Protein AF-A0A2N7B9K1-F1 (afdb_monomer_lite)

Structure (mmCIF, N/CA/C/O backbone):
data_AF-A0A2N7B9K1-F1
#
_entry.id   AF-A0A2N7B9K1-F1
#
loop_
_atom_site.group_PDB
_atom_site.id
_atom_site.type_symbol
_atom_site.label_atom_id
_atom_site.label_alt_id
_atom_site.label_comp_id
_atom_site.label_asym_id
_atom_site.label_entity_id
_atom_site.label_seq_id
_atom_site.pdbx_PDB_ins_code
_atom_site.Cartn_x
_atom_site.Cartn_y
_atom_site.Cartn_z
_atom_site.occupancy
_atom_site.B_iso_or_equiv
_atom_site.auth_seq_id
_atom_site.auth_comp_id
_atom_site.auth_asym_id
_atom_site.auth_atom_id
_atom_site.pdbx_PDB_model_num
ATOM 1 N N . MET A 1 1 ? -3.780 16.068 15.789 1.00 65.88 1 MET A N 1
ATOM 2 C CA . MET A 1 1 ? -2.631 15.357 15.196 1.00 65.88 1 MET A CA 1
ATOM 3 C C . MET A 1 1 ? -2.570 15.788 13.750 1.00 65.88 1 MET A C 1
ATOM 5 O O . MET A 1 1 ? -3.630 15.882 13.142 1.00 65.88 1 MET A O 1
ATOM 9 N N . ASN A 1 2 ? -1.388 16.154 13.270 1.00 81.75 2 ASN A N 1
ATOM 10 C CA . ASN A 1 2 ? -1.218 16.612 11.901 1.00 81.75 2 ASN A CA 1
ATOM 11 C C . ASN A 1 2 ? -0.947 15.409 10.999 1.00 81.75 2 ASN A C 1
ATOM 13 O O . ASN A 1 2 ? -0.397 14.395 11.441 1.00 81.75 2 ASN A O 1
ATOM 17 N N . HIS A 1 3 ? -1.382 15.541 9.755 1.00 84.81 3 HIS A N 1
ATOM 18 C CA . HIS A 1 3 ? -1.064 14.611 8.693 1.00 84.81 3 HIS A CA 1
ATOM 19 C C . HIS A 1 3 ? -0.319 15.367 7.616 1.00 84.81 3 HIS A C 1
ATOM 21 O O . HIS A 1 3 ? -0.758 16.441 7.194 1.00 84.81 3 HIS A O 1
ATOM 27 N N . THR A 1 4 ? 0.757 14.768 7.135 1.00 85.19 4 THR A N 1
ATOM 28 C CA . THR A 1 4 ? 1.459 15.228 5.951 1.00 85.19 4 THR A CA 1
ATOM 29 C C . THR A 1 4 ? 0.690 14.759 4.709 1.00 85.19 4 THR A C 1
ATOM 31 O O . THR A 1 4 ? 0.548 13.547 4.489 1.00 85.19 4 THR A O 1
ATOM 34 N N . PRO A 1 5 ? 0.155 15.681 3.880 1.00 85.31 5 PRO A N 1
ATOM 35 C CA . PRO A 1 5 ? -0.534 15.310 2.650 1.00 85.31 5 PRO A CA 1
ATOM 36 C C . PRO A 1 5 ? 0.418 14.592 1.693 1.00 85.31 5 PRO A C 1
ATOM 38 O O . PRO A 1 5 ? 1.519 15.070 1.426 1.00 85.31 5 PRO A O 1
ATOM 41 N N . VAL A 1 6 ? -0.024 13.470 1.126 1.00 84.62 6 VAL A N 1
ATOM 42 C CA . VAL A 1 6 ? 0.773 12.742 0.132 1.00 84.62 6 VAL A CA 1
ATOM 43 C C . VAL A 1 6 ? 0.473 13.277 -1.260 1.00 84.62 6 VAL A C 1
ATOM 45 O O . VAL A 1 6 ? -0.674 13.265 -1.714 1.00 84.62 6 VAL A O 1
ATOM 48 N N . THR A 1 7 ? 1.519 13.702 -1.963 1.00 86.56 7 THR A N 1
ATOM 49 C CA . THR A 1 7 ? 1.426 14.048 -3.382 1.00 86.56 7 THR A CA 1
ATOM 50 C C . THR A 1 7 ? 1.716 12.798 -4.207 1.00 86.56 7 THR A C 1
ATOM 52 O O . THR A 1 7 ? 2.810 12.255 -4.176 1.00 86.56 7 THR A O 1
ATOM 55 N N . LEU A 1 8 ? 0.721 12.308 -4.944 1.00 86.25 8 LEU A N 1
ATOM 56 C CA . LEU A 1 8 ? 0.869 11.168 -5.851 1.00 86.25 8 LEU A CA 1
ATOM 57 C C . LEU A 1 8 ? 0.454 11.591 -7.252 1.00 86.25 8 LEU A C 1
ATOM 59 O O . LEU A 1 8 ? -0.539 12.304 -7.411 1.00 86.25 8 LEU A O 1
ATOM 63 N N . ASN A 1 9 ? 1.158 11.093 -8.270 1.00 89.81 9 ASN A N 1
ATOM 64 C CA . ASN A 1 9 ? 0.614 11.139 -9.621 1.00 89.81 9 ASN A CA 1
ATOM 65 C C . ASN A 1 9 ? -0.634 10.237 -9.716 1.00 89.81 9 ASN A C 1
ATOM 67 O O . ASN A 1 9 ? -0.853 9.342 -8.890 1.00 89.81 9 ASN A O 1
ATOM 71 N N . GLU A 1 10 ? -1.443 10.465 -10.746 1.00 90.38 10 GLU A N 1
ATOM 72 C CA . GLU A 1 10 ? -2.694 9.734 -10.958 1.00 90.38 10 GLU A CA 1
ATOM 73 C C . GLU A 1 10 ? -2.482 8.215 -11.060 1.00 90.38 10 GLU A C 1
ATOM 75 O O . GLU A 1 10 ? -3.218 7.438 -10.456 1.00 90.38 10 GLU A O 1
ATOM 80 N N . LYS A 1 11 ? -1.419 7.780 -11.745 1.00 93.00 11 LYS A N 1
ATOM 81 C CA . LYS A 1 11 ? -1.087 6.360 -11.910 1.00 93.00 11 LYS A CA 1
ATOM 82 C C . LYS A 1 11 ? -0.816 5.670 -10.569 1.00 93.00 11 LYS A C 1
ATOM 84 O O . LYS A 1 11 ? -1.367 4.604 -10.321 1.00 93.00 11 LYS A O 1
ATOM 89 N N . CYS A 1 12 ? 0.006 6.262 -9.705 1.00 92.88 12 CYS A N 1
ATOM 90 C CA . CYS A 1 12 ? 0.328 5.706 -8.392 1.00 92.88 12 CYS A CA 1
ATOM 91 C C . CYS A 1 12 ? -0.908 5.658 -7.493 1.00 92.88 12 CYS A C 1
ATOM 93 O O . CYS A 1 12 ? -1.147 4.649 -6.832 1.00 92.88 12 CYS A O 1
ATOM 95 N N . ARG A 1 13 ? -1.733 6.713 -7.518 1.00 93.12 13 ARG A N 1
ATOM 96 C CA . ARG A 1 13 ? -3.008 6.745 -6.790 1.00 93.12 13 ARG A CA 1
ATOM 97 C C . ARG A 1 13 ? -3.945 5.619 -7.240 1.00 93.12 13 ARG A C 1
ATOM 99 O O . ARG A 1 13 ? -4.457 4.894 -6.392 1.00 93.12 13 ARG A O 1
ATOM 106 N N . ASN A 1 14 ? -4.132 5.441 -8.547 1.00 94.12 14 ASN A N 1
ATOM 107 C CA . ASN A 1 14 ? -5.012 4.404 -9.092 1.00 94.12 14 ASN A CA 1
ATOM 108 C C . ASN A 1 14 ? -4.490 2.994 -8.787 1.00 94.12 14 ASN A C 1
ATOM 110 O O . ASN A 1 14 ? -5.255 2.132 -8.367 1.00 94.12 14 ASN A O 1
ATOM 114 N N . 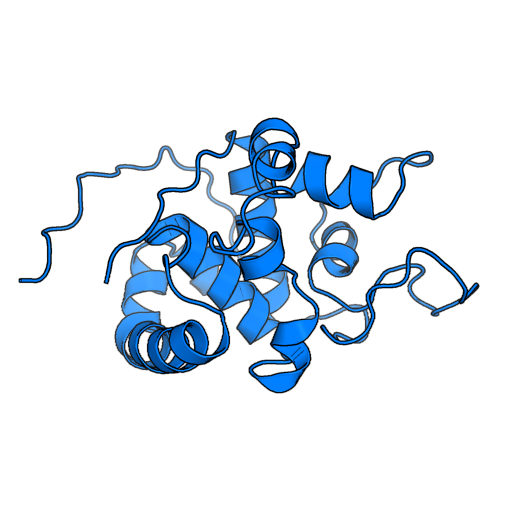ASN A 1 15 ? -3.179 2.777 -8.908 1.00 95.88 15 ASN A N 1
ATOM 115 C CA . ASN A 1 15 ? -2.545 1.512 -8.540 1.00 95.88 15 ASN A CA 1
ATOM 116 C C . ASN A 1 15 ? -2.728 1.180 -7.052 1.00 95.88 15 ASN A C 1
ATOM 118 O O . ASN A 1 15 ? -2.974 0.030 -6.700 1.00 95.88 15 ASN A O 1
ATOM 122 N N . LEU A 1 16 ? -2.615 2.171 -6.166 1.00 94.56 16 LEU A N 1
ATOM 123 C CA . LEU A 1 16 ? -2.856 1.984 -4.736 1.00 94.56 16 LEU A CA 1
ATOM 124 C C . LEU A 1 16 ? -4.312 1.602 -4.446 1.00 94.56 16 LEU A C 1
ATOM 126 O O . LEU A 1 16 ? -4.542 0.676 -3.673 1.00 94.56 16 LEU A O 1
ATOM 130 N N . LEU A 1 17 ? -5.283 2.260 -5.086 1.00 94.25 17 LEU A N 1
ATOM 131 C CA . LEU A 1 17 ? -6.700 1.901 -4.958 1.00 94.25 17 LEU A CA 1
ATOM 132 C C . LEU A 1 17 ? -6.966 0.477 -5.457 1.00 94.25 17 LEU A C 1
ATOM 134 O O . LEU A 1 17 ? -7.554 -0.319 -4.730 1.00 94.25 17 LEU A O 1
ATOM 138 N N . GLN A 1 18 ? -6.453 0.129 -6.639 1.00 95.06 18 GLN A N 1
ATOM 139 C CA . GLN A 1 18 ? -6.573 -1.211 -7.217 1.00 95.06 18 GLN A CA 1
ATOM 140 C C . GLN A 1 18 ? -5.942 -2.285 -6.317 1.00 95.06 18 GLN A C 1
ATOM 142 O O . GLN A 1 18 ? -6.504 -3.365 -6.129 1.00 95.06 18 GLN A O 1
ATOM 147 N N . LEU A 1 19 ? -4.788 -1.989 -5.711 1.00 95.06 19 LEU A N 1
ATOM 148 C CA . LEU A 1 19 ? -4.153 -2.883 -4.747 1.00 95.06 19 LEU A CA 1
ATOM 149 C C . LEU A 1 19 ? -4.993 -3.028 -3.471 1.00 95.06 19 LEU A C 1
ATOM 151 O O . LEU A 1 19 ? -5.200 -4.147 -3.007 1.00 95.06 19 LEU A O 1
ATOM 155 N N . ALA A 1 20 ? -5.482 -1.924 -2.904 1.00 94.00 20 ALA A N 1
ATOM 156 C CA . ALA A 1 20 ? -6.310 -1.949 -1.702 1.00 94.00 20 ALA A CA 1
ATOM 157 C C . ALA A 1 20 ? -7.602 -2.749 -1.921 1.00 94.00 20 ALA A C 1
ATOM 159 O O . ALA A 1 20 ? -7.979 -3.559 -1.076 1.00 94.00 20 ALA A O 1
ATOM 160 N N . GLU A 1 21 ? -8.236 -2.581 -3.079 1.00 92.56 21 GLU A N 1
ATOM 161 C CA . GLU A 1 21 ? -9.419 -3.331 -3.488 1.00 92.56 21 GLU A CA 1
ATOM 162 C C . GLU A 1 21 ? -9.141 -4.840 -3.593 1.00 92.56 21 GLU A C 1
ATOM 164 O O . GLU A 1 21 ? -9.886 -5.658 -3.057 1.00 92.56 21 GLU A O 1
ATOM 169 N N . TYR A 1 22 ? -8.036 -5.237 -4.228 1.00 93.62 22 TYR A N 1
ATOM 170 C CA . TYR A 1 22 ? -7.642 -6.646 -4.285 1.00 93.62 22 TYR A CA 1
ATOM 171 C C . TYR A 1 22 ? -7.387 -7.232 -2.887 1.00 93.62 22 TYR A C 1
ATOM 173 O O . TYR A 1 22 ? -7.869 -8.319 -2.560 1.00 93.62 22 TYR A O 1
ATOM 181 N N . LEU A 1 23 ? -6.655 -6.502 -2.044 1.00 92.69 23 LEU A N 1
ATOM 182 C CA . LEU A 1 23 ? -6.296 -6.946 -0.700 1.00 92.69 23 LEU A CA 1
ATOM 183 C C . LEU A 1 23 ? -7.514 -7.075 0.224 1.00 92.69 23 LEU A C 1
ATOM 185 O O . LEU A 1 23 ? -7.541 -7.981 1.058 1.00 92.69 23 LEU A O 1
ATOM 189 N N . ILE A 1 24 ? -8.521 -6.206 0.078 1.00 91.94 24 ILE A N 1
ATOM 190 C CA . ILE A 1 24 ? -9.717 -6.254 0.922 1.00 91.94 24 ILE A CA 1
ATOM 191 C C . ILE A 1 24 ? -10.701 -7.355 0.527 1.00 91.94 24 ILE A C 1
ATOM 193 O O . ILE A 1 24 ? -11.356 -7.912 1.407 1.00 91.94 24 ILE A O 1
ATOM 197 N N . ARG A 1 25 ? -10.774 -7.721 -0.761 1.00 89.94 25 ARG A N 1
ATOM 198 C CA . ARG A 1 25 ? -11.598 -8.855 -1.219 1.00 89.94 25 ARG A CA 1
ATOM 199 C C . ARG A 1 25 ? -11.179 -10.175 -0.572 1.00 89.94 25 ARG A C 1
ATOM 201 O O . ARG A 1 25 ? -12.000 -11.072 -0.428 1.00 89.94 25 ARG A O 1
ATOM 208 N N . GLY A 1 26 ? -9.906 -10.307 -0.195 1.00 88.00 26 GLY A N 1
ATOM 209 C CA . GLY A 1 26 ? -9.385 -11.495 0.484 1.00 88.00 26 GLY A CA 1
ATOM 210 C C . GLY A 1 26 ? -9.174 -12.713 -0.424 1.00 88.00 26 GLY A C 1
ATOM 211 O O . GLY A 1 26 ? -8.719 -13.748 0.056 1.00 88.00 26 GLY A O 1
ATOM 212 N N . GLU A 1 27 ? -9.423 -12.596 -1.731 1.00 90.00 27 GLU A N 1
ATOM 213 C CA . GLU A 1 27 ? -9.169 -13.630 -2.750 1.00 90.00 27 GLU A CA 1
ATOM 214 C C . GLU A 1 27 ? -7.675 -13.701 -3.122 1.00 90.00 27 GLU A C 1
ATOM 216 O O . GLU A 1 27 ? -7.265 -13.580 -4.280 1.00 90.00 27 GLU A O 1
ATOM 221 N N . LEU A 1 28 ? -6.829 -13.837 -2.101 1.00 89.25 28 LEU A N 1
ATOM 222 C CA . LEU A 1 28 ? -5.385 -13.757 -2.239 1.00 89.25 28 LEU A CA 1
ATOM 223 C C . LEU A 1 28 ? -4.833 -14.994 -2.951 1.00 89.25 28 LEU A C 1
ATOM 225 O O . LEU A 1 28 ? -5.029 -16.126 -2.518 1.00 89.25 28 LEU A O 1
ATOM 229 N N . LYS A 1 29 ? -4.069 -14.765 -4.020 1.00 87.19 29 LYS A N 1
ATOM 230 C CA . LYS A 1 29 ? -3.401 -15.822 -4.799 1.00 87.19 29 LYS A CA 1
ATOM 231 C C . LYS A 1 29 ? -2.058 -16.278 -4.215 1.00 87.19 29 LYS A C 1
ATOM 233 O O . LYS A 1 29 ? -1.437 -17.186 -4.756 1.00 87.19 29 LYS A O 1
ATOM 238 N N . ALA A 1 30 ? -1.609 -15.640 -3.138 1.00 85.00 30 ALA A N 1
ATOM 239 C CA . ALA A 1 30 ? -0.361 -15.927 -2.440 1.00 85.00 30 ALA A CA 1
ATOM 240 C C . ALA A 1 30 ? -0.528 -15.670 -0.934 1.00 85.00 30 ALA A C 1
ATOM 242 O O . ALA A 1 30 ? -1.451 -14.965 -0.514 1.00 85.00 30 ALA A O 1
ATOM 243 N N . ARG A 1 31 ? 0.367 -16.237 -0.117 1.00 85.44 31 ARG A N 1
ATOM 244 C CA . ARG A 1 31 ? 0.399 -15.974 1.327 1.00 85.44 31 ARG A CA 1
ATOM 245 C C . ARG A 1 31 ? 0.802 -14.521 1.582 1.00 85.44 31 ARG A C 1
ATOM 247 O O . ARG A 1 31 ? 1.839 -14.079 1.101 1.00 85.44 31 ARG A O 1
ATOM 254 N N . PHE A 1 32 ? 0.024 -13.840 2.416 1.00 87.75 32 PHE A N 1
ATOM 255 C CA . PHE A 1 32 ? 0.312 -12.482 2.865 1.00 87.75 32 PHE A CA 1
ATOM 256 C C . PHE A 1 32 ? 1.109 -12.480 4.179 1.00 87.75 32 PHE A C 1
ATOM 258 O O . PHE A 1 32 ? 0.770 -13.214 5.110 1.00 87.75 32 PHE A O 1
ATOM 265 N N . SER A 1 33 ? 2.149 -11.650 4.258 1.00 87.31 33 SER A N 1
ATOM 266 C CA . SER A 1 33 ? 2.873 -11.283 5.478 1.00 87.31 33 SER A CA 1
ATOM 267 C C . SER A 1 33 ? 3.688 -9.999 5.271 1.00 87.31 33 SER A C 1
ATOM 269 O O . SER A 1 33 ? 4.510 -9.917 4.362 1.00 87.31 33 SER A O 1
ATOM 271 N N . MET A 1 34 ? 3.533 -9.020 6.158 1.00 84.44 34 MET A N 1
ATOM 272 C CA . MET A 1 34 ? 4.351 -7.802 6.207 1.00 84.44 34 MET A CA 1
ATOM 273 C C . MET A 1 34 ? 5.785 -8.064 6.698 1.00 84.44 34 MET A C 1
ATOM 275 O O . MET A 1 34 ? 6.652 -7.231 6.487 1.00 84.44 34 MET A O 1
ATOM 279 N N . ASP A 1 35 ? 6.048 -9.222 7.309 1.00 77.38 35 ASP A N 1
ATOM 280 C CA . ASP A 1 35 ? 7.315 -9.553 7.987 1.00 77.38 35 ASP A CA 1
ATOM 281 C C . ASP A 1 35 ? 8.492 -9.813 7.019 1.00 77.38 35 ASP A C 1
ATOM 283 O O . ASP A 1 35 ? 9.662 -9.747 7.379 1.00 77.38 35 ASP A O 1
ATOM 287 N N . GLN A 1 36 ? 8.204 -10.121 5.752 1.00 61.97 36 GLN A N 1
ATOM 288 C CA . GLN A 1 36 ? 9.227 -10.531 4.789 1.00 61.97 36 GLN A CA 1
ATOM 289 C C . GLN A 1 36 ? 9.461 -9.452 3.736 1.00 61.97 36 GLN A C 1
ATOM 291 O O . GLN A 1 36 ? 8.807 -9.462 2.694 1.00 61.97 36 GLN A O 1
ATOM 296 N N . PHE A 1 37 ? 10.429 -8.564 3.981 1.00 55.16 37 PHE A N 1
ATOM 297 C CA . PHE A 1 37 ? 11.041 -7.723 2.951 1.00 55.16 37 PHE A CA 1
ATOM 298 C C . PHE A 1 37 ? 12.353 -8.367 2.494 1.00 55.16 37 PHE A C 1
ATOM 300 O O . PHE A 1 37 ? 13.354 -8.294 3.199 1.00 55.16 37 PHE A O 1
ATOM 307 N N . ALA A 1 38 ? 12.363 -9.052 1.349 1.00 48.09 38 ALA A N 1
ATOM 308 C CA . ALA A 1 38 ? 13.572 -9.726 0.877 1.00 48.09 38 ALA A CA 1
ATOM 309 C C . ALA A 1 38 ? 13.851 -9.407 -0.592 1.00 48.09 38 ALA A C 1
ATOM 311 O O . ALA A 1 38 ? 13.327 -10.046 -1.501 1.00 48.09 38 ALA A O 1
ATOM 312 N N . GLU A 1 39 ? 14.724 -8.427 -0.815 1.00 51.03 39 GLU A N 1
ATOM 313 C CA . GLU A 1 39 ? 15.460 -8.287 -2.076 1.00 51.03 39 GLU A CA 1
ATOM 314 C C . GLU A 1 39 ? 16.720 -9.179 -2.089 1.00 51.03 39 GLU A C 1
ATOM 316 O O . GLU A 1 39 ? 17.297 -9.430 -3.142 1.00 51.03 39 GLU A O 1
ATOM 321 N N . GLN A 1 40 ? 17.137 -9.729 -0.941 1.00 42.81 40 GLN A N 1
ATOM 322 C CA . GLN A 1 40 ? 18.352 -10.534 -0.833 1.00 42.81 40 GLN A CA 1
ATOM 323 C C . GLN A 1 40 ? 18.102 -11.803 -0.001 1.00 42.81 40 GLN A C 1
ATOM 325 O O . GLN A 1 40 ? 17.647 -11.724 1.132 1.00 42.81 40 GLN A O 1
ATOM 330 N N . GLN A 1 41 ? 18.458 -12.960 -0.573 1.00 42.41 41 GLN A N 1
ATOM 331 C CA . GLN A 1 41 ? 18.716 -14.267 0.072 1.00 42.41 41 GLN A CA 1
ATOM 332 C C . GLN A 1 41 ? 17.692 -15.410 0.045 1.00 42.41 41 GLN A C 1
ATOM 334 O O . GLN A 1 41 ? 18.065 -16.495 0.481 1.00 42.41 41 GLN A O 1
ATOM 339 N N . TYR A 1 42 ? 16.511 -15.304 -0.565 1.00 42.91 42 TYR A N 1
ATOM 340 C CA . TYR A 1 42 ? 15.696 -16.513 -0.778 1.00 42.91 42 TYR A CA 1
ATOM 341 C C . TYR A 1 42 ? 15.208 -16.619 -2.216 1.00 42.91 42 TYR A C 1
ATOM 343 O O . TYR A 1 42 ? 14.140 -16.140 -2.588 1.00 42.91 42 TYR A O 1
ATOM 351 N N . GLY A 1 43 ? 16.028 -17.280 -3.039 1.00 43.44 43 GLY A N 1
ATOM 352 C CA . GLY A 1 43 ? 15.534 -17.899 -4.259 1.00 43.44 43 GLY A CA 1
ATOM 353 C C . GLY A 1 43 ? 14.399 -18.853 -3.891 1.00 43.44 43 GLY A C 1
ATOM 354 O O . GLY A 1 43 ? 14.580 -19.722 -3.044 1.00 43.44 43 GLY A O 1
ATOM 355 N N . HIS A 1 44 ? 13.248 -18.676 -4.536 1.00 44.28 44 HIS A N 1
ATOM 356 C CA . HIS A 1 44 ? 12.075 -19.549 -4.444 1.00 44.28 44 HIS A CA 1
ATOM 357 C C . HIS A 1 44 ? 11.254 -19.442 -3.145 1.00 44.28 44 HIS A C 1
ATOM 359 O O . HIS A 1 44 ? 11.100 -20.412 -2.408 1.00 44.28 44 HIS A O 1
ATOM 365 N N . THR A 1 45 ? 10.583 -18.309 -2.925 1.00 42.53 45 THR A N 1
ATOM 366 C CA . THR A 1 45 ? 9.179 -18.430 -2.496 1.00 42.53 45 THR A CA 1
ATOM 367 C C . THR A 1 45 ? 8.366 -18.831 -3.731 1.00 42.53 45 THR A C 1
ATOM 369 O O . THR A 1 45 ? 8.623 -18.327 -4.825 1.00 42.53 45 THR A O 1
ATOM 372 N N . GLU A 1 46 ? 7.407 -19.752 -3.606 1.00 38.91 46 GLU A N 1
ATOM 373 C CA . GLU A 1 46 ? 6.574 -20.236 -4.729 1.00 38.91 46 GLU A CA 1
ATOM 374 C C . GLU A 1 46 ? 5.808 -19.109 -5.464 1.00 38.91 46 GLU A C 1
ATOM 376 O O . GLU A 1 46 ? 5.314 -19.319 -6.569 1.00 38.91 46 GLU A O 1
ATOM 381 N N . CYS A 1 47 ? 5.753 -17.895 -4.898 1.00 43.56 47 CYS A N 1
ATOM 382 C CA . CYS A 1 47 ? 5.179 -16.698 -5.517 1.00 43.56 47 CYS A CA 1
ATOM 383 C C . CYS A 1 47 ? 6.198 -15.753 -6.189 1.00 43.56 47 CYS A C 1
ATOM 385 O O . CYS A 1 47 ? 5.780 -14.847 -6.904 1.00 43.56 47 CYS A O 1
ATOM 387 N N . GLY A 1 48 ? 7.513 -15.911 -5.984 1.00 43.38 48 GLY A N 1
ATOM 388 C CA . GLY A 1 48 ? 8.534 -15.015 -6.555 1.00 43.38 48 GLY A CA 1
ATOM 389 C C . GLY A 1 48 ? 8.455 -13.560 -6.068 1.00 43.38 48 GLY A C 1
ATOM 390 O O . GLY A 1 48 ? 9.127 -12.689 -6.626 1.00 43.38 48 GLY A O 1
ATOM 391 N N . THR A 1 49 ? 7.647 -13.290 -5.038 1.00 44.09 49 THR A N 1
ATOM 392 C CA . THR A 1 49 ? 7.417 -11.962 -4.474 1.00 44.09 49 THR A CA 1
ATOM 393 C C . THR A 1 49 ? 7.664 -11.944 -2.968 1.00 44.09 49 THR A C 1
ATOM 395 O O . THR A 1 49 ? 7.410 -12.910 -2.249 1.00 44.09 49 THR A O 1
ATOM 398 N N . VAL A 1 50 ? 8.106 -10.777 -2.508 1.00 53.94 50 VAL A N 1
ATOM 399 C CA . VAL A 1 50 ? 7.952 -10.242 -1.151 1.00 53.94 50 VAL A CA 1
ATOM 400 C C . VAL A 1 50 ? 6.533 -10.554 -0.639 1.00 53.94 50 VAL A C 1
ATOM 402 O O . VAL A 1 50 ? 5.567 -10.311 -1.361 1.00 53.94 50 VAL A O 1
ATOM 405 N N . GLY A 1 51 ? 6.379 -11.100 0.570 1.00 51.84 51 GLY A N 1
ATOM 406 C CA . GLY A 1 51 ? 5.067 -11.481 1.125 1.00 51.84 51 GLY A CA 1
ATOM 407 C C . GLY A 1 51 ? 4.155 -10.298 1.482 1.00 51.84 51 GLY A C 1
ATOM 408 O O . GLY A 1 51 ? 3.015 -10.505 1.892 1.00 51.84 51 GLY A O 1
ATOM 409 N N . CYS A 1 52 ? 4.631 -9.058 1.353 1.00 76.25 52 CYS A N 1
ATOM 410 C CA . CYS A 1 52 ? 3.878 -7.866 1.725 1.00 76.25 52 CYS A CA 1
ATOM 411 C C . CYS A 1 52 ? 2.900 -7.421 0.621 1.00 76.25 52 CYS A C 1
ATOM 413 O O . CYS A 1 52 ? 2.872 -7.955 -0.490 1.00 76.25 52 CYS A O 1
ATOM 415 N N . ALA A 1 53 ? 2.114 -6.379 0.900 1.00 87.75 53 ALA A N 1
ATOM 416 C CA . ALA A 1 53 ? 1.162 -5.795 -0.048 1.00 87.75 53 ALA A CA 1
ATOM 417 C C . ALA A 1 53 ? 1.766 -5.439 -1.426 1.00 87.75 53 ALA A C 1
ATOM 419 O O . ALA A 1 53 ? 1.083 -5.581 -2.436 1.00 87.75 53 ALA A O 1
ATOM 420 N N . VAL A 1 54 ? 3.048 -5.062 -1.510 1.00 90.69 54 VAL A N 1
ATOM 421 C CA . VAL A 1 54 ? 3.724 -4.784 -2.795 1.00 90.69 54 VAL A CA 1
ATOM 422 C C . VAL A 1 54 ? 3.752 -6.023 -3.696 1.00 90.69 54 VAL A C 1
ATOM 424 O O . VAL A 1 54 ? 3.418 -5.929 -4.879 1.00 90.69 54 VAL A O 1
ATOM 427 N N . GLY A 1 55 ? 4.095 -7.193 -3.147 1.00 89.25 55 GLY A N 1
ATOM 428 C CA . GLY A 1 55 ? 4.161 -8.449 -3.903 1.00 89.25 55 GLY A CA 1
ATOM 429 C C . GLY A 1 55 ? 2.800 -8.925 -4.412 1.00 89.25 55 GLY A C 1
ATOM 430 O O . GLY A 1 55 ? 2.713 -9.654 -5.394 1.00 89.25 55 GLY A O 1
ATOM 431 N N . HIS A 1 56 ? 1.723 -8.432 -3.807 1.00 92.19 56 HIS A N 1
ATOM 432 C CA . HIS A 1 56 ? 0.354 -8.669 -4.246 1.00 92.19 56 HIS A CA 1
ATOM 433 C C . HIS A 1 56 ? -0.070 -7.795 -5.441 1.00 92.19 56 HIS A C 1
ATOM 435 O O . HIS A 1 56 ? -1.068 -8.104 -6.092 1.00 92.19 56 HIS A O 1
ATOM 441 N N . GLY A 1 57 ? 0.699 -6.759 -5.793 1.00 93.69 57 GLY A N 1
ATOM 442 C CA . GLY A 1 57 ? 0.387 -5.859 -6.907 1.00 93.69 57 GLY A CA 1
ATOM 443 C C . GLY A 1 57 ? 0.214 -6.545 -8.273 1.00 93.69 57 GLY A C 1
ATOM 444 O O . GLY A 1 57 ? -0.809 -6.306 -8.915 1.00 93.69 57 GLY A O 1
ATOM 445 N N . PRO A 1 58 ? 1.101 -7.462 -8.712 1.00 93.69 58 PRO A N 1
ATOM 446 C CA . PRO A 1 58 ? 0.901 -8.193 -9.965 1.00 93.69 58 PRO A CA 1
ATOM 447 C C . PRO A 1 58 ? -0.389 -9.017 -9.996 1.00 93.69 58 PRO A C 1
ATOM 449 O O . PRO A 1 58 ? -1.046 -9.089 -11.033 1.00 93.69 58 PRO A O 1
ATOM 452 N N . HIS A 1 59 ? -0.802 -9.592 -8.864 1.00 92.19 59 HIS A N 1
ATOM 453 C CA . HIS A 1 59 ? -2.073 -10.315 -8.766 1.00 92.19 59 HIS A CA 1
ATOM 454 C C . HIS A 1 59 ? -3.294 -9.391 -8.828 1.00 92.19 59 HIS A C 1
ATOM 456 O O . HIS A 1 59 ? -4.344 -9.826 -9.298 1.00 92.19 59 HIS A O 1
ATOM 462 N N . ALA A 1 60 ? -3.133 -8.128 -8.422 1.00 93.69 60 ALA A N 1
ATOM 463 C CA . ALA A 1 60 ? -4.119 -7.069 -8.608 1.00 93.69 60 ALA A CA 1
ATOM 464 C C . ALA A 1 60 ? -4.156 -6.523 -10.051 1.00 93.69 60 ALA A C 1
ATOM 466 O O . ALA A 1 60 ? -4.996 -5.682 -10.346 1.00 93.69 60 ALA A O 1
ATOM 467 N N . GLY A 1 61 ? -3.278 -6.983 -10.956 1.00 95.25 61 GLY A N 1
ATOM 468 C CA . GLY A 1 61 ? -3.176 -6.503 -12.344 1.00 95.25 61 GLY A CA 1
ATOM 469 C C . GLY A 1 61 ? -2.138 -5.395 -12.562 1.00 95.25 61 GLY A C 1
ATOM 470 O O . GLY A 1 61 ? -2.069 -4.814 -13.643 1.00 95.25 61 GLY A O 1
ATOM 471 N N . ILE A 1 62 ? -1.312 -5.098 -11.557 1.00 95.75 62 ILE A N 1
ATOM 472 C CA . ILE A 1 62 ? -0.296 -4.042 -11.609 1.00 95.75 62 ILE A CA 1
ATOM 473 C C . ILE A 1 62 ? 1.037 -4.687 -11.974 1.00 95.75 62 ILE A C 1
ATOM 475 O O . ILE A 1 62 ? 1.744 -5.247 -11.141 1.00 95.75 62 ILE A O 1
ATOM 479 N N . HIS A 1 63 ? 1.360 -4.680 -13.263 1.00 94.00 63 HIS A N 1
ATOM 480 C CA . HIS A 1 63 ? 2.480 -5.470 -13.758 1.00 94.00 63 HIS A CA 1
ATOM 481 C C . HIS A 1 63 ? 3.850 -4.889 -13.381 1.00 94.00 63 HIS A C 1
ATOM 483 O O . HIS A 1 63 ? 4.156 -3.705 -13.584 1.00 94.00 63 HIS A O 1
ATOM 489 N N . LYS A 1 64 ? 4.702 -5.790 -12.889 1.00 91.44 64 LYS A N 1
ATOM 490 C CA . LYS A 1 64 ? 6.138 -5.589 -12.738 1.00 91.44 64 LYS A CA 1
ATOM 491 C C . LYS A 1 64 ? 6.838 -5.743 -14.098 1.00 91.44 64 LYS A C 1
ATOM 493 O O . LYS A 1 64 ? 6.486 -6.624 -14.881 1.00 91.44 64 LYS A O 1
ATOM 498 N N . LEU A 1 65 ? 7.829 -4.904 -14.385 1.00 92.00 65 LEU A N 1
ATOM 499 C CA . LEU A 1 65 ? 8.712 -5.025 -15.544 1.00 92.00 65 LEU A CA 1
ATOM 500 C C . LEU A 1 65 ? 9.674 -6.209 -15.364 1.00 92.00 65 LEU A C 1
ATOM 502 O O . LEU A 1 65 ? 10.070 -6.560 -14.248 1.00 92.00 65 LEU A O 1
ATOM 506 N N . ALA A 1 66 ? 10.086 -6.807 -16.482 1.00 89.06 66 ALA A N 1
ATOM 507 C CA . ALA A 1 66 ? 10.953 -7.985 -16.473 1.00 89.06 66 ALA A CA 1
ATOM 508 C C . ALA A 1 66 ? 12.297 -7.734 -15.762 1.00 89.06 66 ALA A C 1
ATOM 510 O O . ALA A 1 66 ? 12.743 -8.579 -14.994 1.00 89.06 66 ALA A O 1
ATOM 511 N N . ASN A 1 67 ? 12.891 -6.553 -15.966 1.00 89.38 67 ASN A N 1
ATOM 512 C CA . ASN A 1 67 ? 14.254 -6.236 -15.522 1.00 89.38 67 ASN A CA 1
ATOM 513 C C . ASN A 1 67 ? 14.322 -5.258 -14.340 1.00 89.38 67 ASN A C 1
ATOM 515 O O . ASN A 1 67 ? 15.403 -4.761 -14.051 1.00 89.38 67 ASN A O 1
ATOM 519 N N . GLU A 1 68 ? 13.198 -4.941 -13.693 1.00 88.81 68 GLU A N 1
ATOM 520 C CA . GLU A 1 68 ? 13.221 -4.058 -12.517 1.00 88.81 68 GLU A CA 1
ATOM 521 C C . GLU A 1 68 ? 13.351 -4.854 -11.215 1.00 88.81 68 GLU A C 1
ATOM 523 O O . GLU A 1 68 ? 12.972 -6.025 -11.151 1.00 88.81 68 GLU A O 1
ATOM 528 N N . SER A 1 69 ? 13.849 -4.232 -10.158 1.00 85.56 69 SER A N 1
ATOM 529 C CA . SER A 1 69 ? 13.843 -4.793 -8.809 1.00 85.56 69 SER A CA 1
ATOM 530 C C . SER A 1 69 ? 12.466 -4.641 -8.137 1.00 85.56 69 SER A C 1
ATOM 532 O O . SER A 1 69 ? 11.570 -3.967 -8.652 1.00 85.56 69 SER A O 1
ATOM 534 N N . TRP A 1 70 ? 12.241 -5.289 -6.988 1.00 84.69 70 TRP A N 1
ATOM 535 C CA . TRP A 1 70 ? 10.997 -5.094 -6.221 1.00 84.69 70 TRP A CA 1
ATOM 536 C C . TRP A 1 70 ? 10.893 -3.685 -5.635 1.00 84.69 70 TRP A C 1
ATOM 538 O O . TRP A 1 70 ? 9.798 -3.123 -5.581 1.00 84.69 70 TRP A O 1
ATOM 548 N N . VAL A 1 71 ? 12.029 -3.106 -5.246 1.00 83.12 71 VAL A N 1
ATOM 549 C CA . VAL A 1 71 ? 12.123 -1.725 -4.772 1.00 83.12 71 VAL A CA 1
ATOM 550 C C . VAL A 1 71 ? 11.737 -0.771 -5.900 1.00 83.12 71 VAL A C 1
ATOM 552 O O . VAL A 1 71 ? 10.805 0.019 -5.737 1.00 83.12 71 VAL A O 1
ATOM 555 N N . GLU A 1 72 ? 12.361 -0.916 -7.073 1.00 86.31 72 GLU A N 1
ATOM 556 C CA . GLU A 1 72 ? 12.061 -0.108 -8.263 1.00 86.31 72 GLU A CA 1
ATOM 557 C C . GLU A 1 72 ? 10.591 -0.229 -8.681 1.00 86.31 72 GLU A C 1
ATOM 559 O O . GLU A 1 72 ? 9.919 0.780 -8.905 1.00 86.31 72 GLU A O 1
ATOM 564 N N . TYR A 1 73 ? 10.061 -1.456 -8.708 1.00 89.81 73 TYR A N 1
ATOM 565 C CA . TYR A 1 73 ? 8.647 -1.719 -8.957 1.00 89.81 73 TYR A CA 1
ATOM 566 C C . TYR A 1 73 ? 7.742 -0.972 -7.977 1.00 89.81 73 TYR A C 1
ATOM 568 O O . TYR A 1 73 ? 6.777 -0.326 -8.397 1.00 89.81 73 TYR A O 1
ATOM 576 N N . SER A 1 74 ? 8.051 -1.045 -6.679 1.00 88.94 74 SER A N 1
ATOM 577 C CA . SER A 1 74 ? 7.223 -0.450 -5.636 1.00 88.94 74 SER A CA 1
ATOM 578 C C . SER A 1 74 ? 7.162 1.074 -5.755 1.00 88.94 74 SER A C 1
ATOM 580 O O . SER A 1 74 ? 6.074 1.651 -5.698 1.00 88.94 74 SER A O 1
ATOM 582 N N . TYR A 1 75 ? 8.296 1.724 -6.026 1.00 87.88 75 TYR A N 1
ATOM 583 C CA . TYR A 1 75 ? 8.339 3.171 -6.196 1.00 87.88 75 TYR A CA 1
ATOM 584 C C . TYR A 1 75 ? 7.690 3.611 -7.511 1.00 87.88 75 TYR A C 1
ATOM 586 O O . TYR A 1 75 ? 6.880 4.538 -7.557 1.00 87.88 75 TYR A O 1
ATOM 594 N N . ARG A 1 76 ? 7.961 2.897 -8.607 1.00 92.25 76 ARG A N 1
ATOM 595 C CA . ARG A 1 76 ? 7.347 3.197 -9.904 1.00 92.25 76 ARG A CA 1
ATOM 596 C C . ARG A 1 76 ? 5.824 3.046 -9.874 1.00 92.25 76 ARG A C 1
ATOM 598 O O . ARG A 1 76 ? 5.133 3.768 -10.596 1.00 92.25 76 ARG A O 1
ATOM 605 N N . CYS A 1 77 ? 5.306 2.075 -9.122 1.00 93.50 77 CYS A N 1
ATOM 606 C CA . CYS A 1 77 ? 3.885 1.736 -9.139 1.00 93.50 77 CYS A CA 1
ATOM 607 C C . CYS A 1 77 ? 3.066 2.381 -8.025 1.00 93.50 77 CYS A C 1
ATOM 609 O O . CYS A 1 77 ? 1.892 2.632 -8.276 1.00 93.50 77 CYS A O 1
ATOM 611 N N . PHE A 1 78 ? 3.626 2.629 -6.838 1.00 91.81 78 PHE A N 1
ATOM 612 C CA . PHE A 1 78 ? 2.828 2.988 -5.660 1.00 91.81 78 PHE A CA 1
ATOM 613 C C . PHE A 1 78 ? 3.220 4.320 -5.018 1.00 91.81 78 PHE A C 1
ATOM 615 O O . PHE A 1 78 ? 2.335 5.076 -4.630 1.00 91.81 78 PHE A O 1
ATOM 622 N N . VAL A 1 79 ? 4.511 4.645 -4.922 1.00 84.12 79 VAL A N 1
ATOM 623 C CA . VAL A 1 79 ? 4.986 5.871 -4.252 1.00 84.12 79 VAL A CA 1
ATOM 624 C C . VAL A 1 79 ? 6.134 6.459 -5.066 1.00 84.12 79 VAL A C 1
ATOM 626 O O . VAL A 1 79 ? 7.187 5.847 -5.138 1.00 84.12 79 VAL A O 1
ATOM 629 N N . MET A 1 80 ? 5.955 7.612 -5.720 1.00 70.56 80 MET A N 1
ATOM 630 C CA . MET A 1 80 ? 7.004 8.134 -6.608 1.00 70.56 80 MET A CA 1
ATOM 631 C C . MET A 1 80 ? 8.331 8.404 -5.877 1.00 70.56 80 MET A C 1
ATOM 633 O O . MET A 1 80 ? 8.371 8.943 -4.773 1.00 70.56 80 MET A O 1
ATOM 637 N N . ASP A 1 81 ? 9.423 8.104 -6.579 1.00 58.72 81 ASP A N 1
ATOM 638 C CA . ASP A 1 81 ? 10.819 8.201 -6.133 1.00 58.72 81 ASP A CA 1
ATOM 639 C C . ASP A 1 81 ? 11.227 9.612 -5.638 1.00 58.72 81 ASP A C 1
ATOM 641 O O . ASP A 1 81 ? 12.073 9.757 -4.759 1.00 58.72 81 ASP A O 1
ATOM 645 N N . SER A 1 82 ? 10.590 10.678 -6.141 1.00 58.78 82 SER A N 1
ATOM 646 C CA . SER A 1 82 ? 10.897 12.064 -5.741 1.00 58.78 82 SER A CA 1
ATOM 647 C C . SER A 1 82 ? 10.478 12.421 -4.312 1.00 58.78 82 SER A C 1
ATOM 649 O O . SER A 1 82 ? 11.069 13.331 -3.730 1.00 58.78 82 SER A O 1
ATOM 651 N N . ASP A 1 83 ? 9.485 11.719 -3.760 1.00 53.69 83 ASP A N 1
ATOM 652 C CA . ASP A 1 83 ? 9.050 11.882 -2.367 1.00 53.69 83 ASP A CA 1
ATOM 653 C C . ASP A 1 83 ? 9.643 10.793 -1.462 1.00 53.69 83 ASP A C 1
ATOM 655 O O . ASP A 1 83 ? 9.849 11.026 -0.276 1.00 53.69 83 ASP A O 1
ATOM 659 N N . ALA A 1 84 ? 10.019 9.639 -2.023 1.00 51.91 84 ALA A N 1
ATOM 660 C CA . ALA A 1 84 ? 10.750 8.599 -1.300 1.00 51.91 84 ALA A CA 1
ATOM 661 C C . ALA A 1 84 ? 12.180 9.028 -0.919 1.00 51.91 84 ALA A C 1
ATOM 663 O O . ALA A 1 84 ? 12.645 8.734 0.178 1.00 51.91 84 ALA A O 1
ATOM 664 N N . LYS A 1 85 ? 12.867 9.769 -1.799 1.00 47.31 85 LYS A N 1
ATOM 665 C CA . LYS A 1 85 ? 14.270 10.186 -1.608 1.00 47.31 85 LYS A CA 1
ATOM 666 C C . LYS A 1 85 ? 14.483 11.356 -0.646 1.00 47.31 85 LYS A C 1
ATOM 668 O O . LYS A 1 85 ? 15.629 11.660 -0.329 1.00 47.31 85 LYS A O 1
ATOM 673 N N . LYS A 1 86 ? 13.426 12.041 -0.199 1.00 50.16 86 LYS A N 1
ATOM 674 C CA . LYS A 1 86 ? 13.566 13.207 0.694 1.00 50.16 86 LYS A CA 1
ATOM 675 C C . LYS A 1 86 ? 13.733 12.843 2.171 1.00 50.16 86 LYS A C 1
ATOM 677 O O . LYS A 1 86 ? 14.191 13.693 2.928 1.00 50.16 86 LYS A O 1
ATOM 682 N N . ASN A 1 87 ? 13.429 11.604 2.566 1.00 46.59 87 ASN A N 1
ATOM 683 C CA . ASN A 1 87 ? 13.224 11.275 3.981 1.00 46.59 87 ASN A CA 1
ATOM 684 C C . ASN A 1 87 ? 14.288 10.354 4.595 1.00 46.59 87 ASN A C 1
ATOM 686 O O . ASN A 1 87 ? 14.218 10.080 5.786 1.00 46.59 87 ASN A O 1
ATOM 690 N N . ASP A 1 88 ? 15.319 9.945 3.849 1.00 45.34 88 ASP A N 1
ATOM 691 C CA . ASP A 1 88 ? 16.386 9.091 4.406 1.00 45.34 88 ASP A CA 1
ATOM 692 C C . ASP A 1 88 ? 17.298 9.828 5.411 1.00 45.34 88 ASP A C 1
ATOM 694 O O . ASP A 1 88 ? 18.071 9.201 6.128 1.00 45.34 88 ASP A O 1
ATOM 698 N N . SER A 1 89 ? 17.222 11.165 5.495 1.00 49.41 89 SER A N 1
ATOM 699 C CA . SER A 1 89 ? 18.050 11.969 6.408 1.00 49.41 89 SER A CA 1
ATOM 700 C C . SER A 1 89 ? 17.305 12.578 7.600 1.00 49.41 89 SER A C 1
ATOM 702 O O . SER A 1 89 ? 17.941 13.244 8.413 1.00 49.41 89 SER A O 1
ATOM 704 N N . ASN A 1 90 ? 15.985 12.399 7.710 1.00 49.50 90 ASN A N 1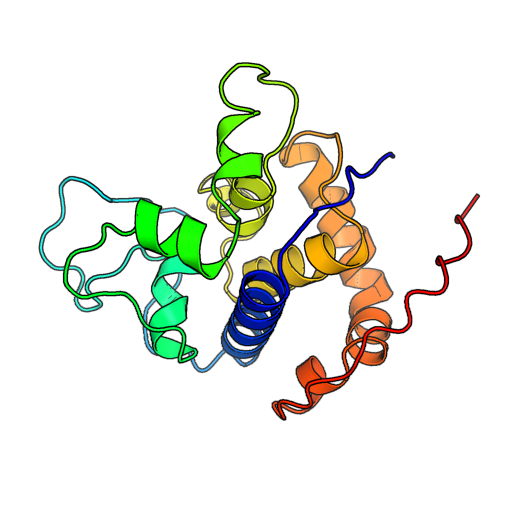
ATOM 705 C CA . ASN A 1 90 ? 15.190 12.901 8.834 1.00 49.50 90 ASN A CA 1
ATOM 706 C C . ASN A 1 90 ? 14.384 11.741 9.428 1.00 49.50 90 ASN A C 1
ATOM 708 O O . ASN A 1 90 ? 13.272 11.456 8.996 1.00 49.50 90 ASN A O 1
ATOM 712 N N . GLU A 1 91 ? 14.942 11.104 10.460 1.00 53.19 91 GLU A N 1
ATOM 713 C CA . GLU A 1 91 ? 14.354 9.965 11.188 1.00 53.19 91 GLU A CA 1
ATOM 714 C C . GLU A 1 91 ? 12.953 10.240 11.777 1.00 53.19 91 GLU A C 1
ATOM 716 O O . GLU A 1 91 ? 12.311 9.327 12.290 1.00 53.19 91 GLU A O 1
ATOM 721 N N . SER A 1 92 ? 12.465 11.481 11.725 1.00 56.41 92 SER A N 1
ATOM 722 C CA . SER A 1 92 ? 11.190 11.900 12.313 1.00 56.41 92 SER A CA 1
ATOM 723 C C . SER A 1 92 ? 9.982 11.795 11.374 1.00 56.41 92 SER A C 1
ATOM 725 O O . SER A 1 92 ? 8.859 11.904 11.860 1.00 56.41 92 SER A O 1
ATOM 727 N N . GLU A 1 93 ? 10.162 11.604 10.061 1.00 63.97 93 GLU A N 1
ATOM 728 C CA . GLU A 1 93 ? 9.044 11.582 9.103 1.00 63.97 93 GLU A CA 1
ATOM 729 C C . GLU A 1 93 ? 8.754 10.173 8.577 1.00 63.97 93 GLU A C 1
ATOM 731 O O . GLU A 1 93 ? 9.562 9.560 7.878 1.00 63.97 93 GLU A O 1
ATOM 736 N N . VAL A 1 94 ? 7.549 9.671 8.856 1.00 72.62 94 VAL A N 1
ATOM 737 C CA . VAL A 1 94 ? 7.072 8.410 8.280 1.00 72.62 94 VAL A CA 1
ATOM 738 C C . VAL A 1 94 ? 6.839 8.623 6.783 1.00 72.62 94 VAL A C 1
ATOM 740 O O . VAL A 1 94 ? 5.996 9.422 6.378 1.00 72.62 94 VAL A O 1
ATOM 743 N N . SER A 1 95 ? 7.585 7.916 5.933 1.00 84.50 95 SER A N 1
ATOM 744 C CA . SER A 1 95 ? 7.370 7.999 4.487 1.00 84.50 95 SER A CA 1
ATOM 745 C C . SER A 1 95 ? 6.035 7.336 4.094 1.00 84.50 95 SER A C 1
ATOM 747 O O . SER A 1 95 ? 5.626 6.352 4.720 1.00 84.50 95 SER A O 1
ATOM 749 N N . PRO A 1 96 ? 5.360 7.797 3.021 1.00 87.31 96 PRO A N 1
ATOM 750 C CA . PRO A 1 96 ? 4.152 7.148 2.494 1.00 87.31 96 PRO A CA 1
ATOM 751 C C . PRO A 1 96 ? 4.348 5.657 2.198 1.00 87.31 96 PRO A C 1
ATOM 753 O O . PRO A 1 96 ? 3.443 4.841 2.386 1.00 87.31 96 PRO A O 1
ATOM 756 N N . TRP A 1 97 ? 5.558 5.301 1.760 1.00 87.38 97 TRP A N 1
ATOM 757 C CA . TRP A 1 97 ? 5.932 3.921 1.498 1.00 87.38 97 TRP A CA 1
ATOM 758 C C . TRP A 1 97 ? 6.008 3.110 2.794 1.00 87.38 97 TRP A C 1
ATOM 760 O O . TRP A 1 97 ? 5.352 2.074 2.870 1.00 87.38 97 TRP A O 1
ATOM 770 N N . ASN A 1 98 ? 6.709 3.590 3.831 1.00 83.94 98 ASN A N 1
ATOM 771 C CA . ASN A 1 98 ? 6.787 2.889 5.122 1.00 83.94 98 ASN A CA 1
ATOM 772 C C . ASN A 1 98 ? 5.401 2.745 5.757 1.00 83.94 98 ASN A C 1
ATOM 774 O O . ASN A 1 98 ? 5.031 1.656 6.189 1.00 83.94 98 ASN A O 1
ATOM 778 N N . TRP A 1 99 ? 4.582 3.797 5.707 1.00 87.50 99 TRP A N 1
ATOM 779 C CA . TRP A 1 99 ? 3.211 3.739 6.209 1.00 87.50 99 TRP A CA 1
ATOM 780 C C . TRP A 1 99 ? 2.374 2.629 5.551 1.00 87.50 99 TRP A C 1
ATOM 782 O O . TRP A 1 99 ? 1.619 1.932 6.226 1.00 87.50 99 TRP A O 1
ATOM 792 N N . CYS A 1 100 ? 2.484 2.439 4.235 1.00 88.81 100 CYS A N 1
ATOM 793 C CA . CYS A 1 100 ? 1.699 1.415 3.540 1.00 88.81 100 CYS A CA 1
ATOM 794 C C . CYS A 1 100 ? 2.332 0.018 3.624 1.00 88.81 100 CYS A C 1
ATOM 796 O O . CYS A 1 100 ? 1.618 -0.983 3.753 1.00 88.81 100 CYS A O 1
ATOM 798 N N . PHE A 1 101 ? 3.658 -0.050 3.507 1.00 88.31 101 PHE A N 1
ATOM 799 C CA . PHE A 1 101 ? 4.399 -1.252 3.120 1.00 88.31 101 PHE A CA 1
ATOM 800 C C . PHE A 1 101 ? 5.523 -1.646 4.083 1.00 88.31 101 PHE A C 1
ATOM 802 O O . PHE A 1 101 ? 6.137 -2.693 3.878 1.00 88.31 101 PHE A O 1
ATOM 809 N N . GLY A 1 102 ? 5.776 -0.849 5.123 1.00 84.19 102 GLY A N 1
ATOM 810 C CA . GLY A 1 102 ? 6.826 -1.085 6.111 1.00 84.19 102 GLY A CA 1
ATOM 811 C C . GLY A 1 102 ? 6.660 -2.416 6.844 1.00 84.19 102 GLY A C 1
ATOM 812 O O . GLY A 1 102 ? 5.546 -2.828 7.181 1.00 84.19 102 GLY A O 1
ATOM 813 N N . ALA A 1 103 ? 7.778 -3.101 7.091 1.00 82.81 103 ALA A N 1
ATOM 814 C CA . ALA A 1 103 ? 7.775 -4.430 7.705 1.00 82.81 103 ALA A CA 1
ATOM 815 C C . ALA A 1 103 ? 7.355 -4.422 9.184 1.00 82.81 103 ALA A C 1
ATOM 817 O O . ALA A 1 103 ? 6.799 -5.400 9.682 1.00 82.81 103 ALA A O 1
ATOM 818 N N . SER A 1 104 ? 7.545 -3.295 9.863 1.00 81.12 104 SER A N 1
ATOM 819 C CA . SER A 1 104 ? 7.084 -3.012 11.227 1.00 81.12 104 SER A CA 1
ATOM 820 C C . SER A 1 104 ? 5.580 -3.225 11.420 1.00 81.12 104 SER A C 1
ATOM 822 O O . SER A 1 104 ? 5.143 -3.611 12.501 1.00 81.12 104 SER A O 1
ATOM 824 N N . TRP A 1 105 ? 4.765 -3.083 10.369 1.00 84.62 105 TRP A N 1
ATOM 825 C CA . TRP A 1 105 ? 3.338 -3.409 10.434 1.00 84.62 105 TRP A CA 1
ATOM 826 C C . TRP A 1 105 ? 3.051 -4.873 10.756 1.00 84.62 105 TRP A C 1
ATOM 828 O O . TRP A 1 105 ? 1.939 -5.178 11.180 1.00 84.62 105 TRP A O 1
ATOM 838 N N . SER A 1 106 ? 4.017 -5.777 10.591 1.00 86.19 106 SER A N 1
ATOM 839 C CA . SER A 1 106 ? 3.876 -7.171 11.016 1.00 86.19 106 SER A CA 1
ATOM 840 C C . SER A 1 106 ? 3.602 -7.313 12.519 1.00 86.19 106 SER A C 1
ATOM 842 O O . SER A 1 106 ? 2.878 -8.226 12.915 1.00 86.19 106 SER A O 1
ATOM 844 N N . GLU A 1 107 ? 4.091 -6.381 13.341 1.00 83.94 107 GLU A N 1
ATOM 845 C CA . GLU A 1 107 ? 3.883 -6.375 14.793 1.00 83.94 107 GLU A CA 1
ATOM 846 C C . GLU A 1 107 ? 2.492 -5.858 15.190 1.00 83.94 107 GLU A C 1
ATOM 848 O O . GLU A 1 107 ? 1.983 -6.179 16.265 1.00 83.94 107 GLU A O 1
ATOM 853 N N . PHE A 1 108 ? 1.856 -5.067 14.322 1.00 84.56 108 PHE A N 1
ATOM 854 C CA . PHE A 1 108 ? 0.642 -4.319 14.656 1.00 84.56 108 PHE A CA 1
ATOM 855 C C . PHE A 1 108 ? -0.608 -4.772 13.898 1.00 84.56 108 PHE A C 1
ATOM 857 O O . PHE A 1 108 ? -1.690 -4.861 14.481 1.00 84.56 108 PHE A O 1
ATOM 864 N N . ASP A 1 109 ? -0.479 -5.005 12.592 1.00 85.62 109 ASP A N 1
ATOM 865 C CA . ASP A 1 109 ? -1.552 -5.429 11.694 1.00 85.62 109 ASP A CA 1
ATOM 866 C C . ASP A 1 109 ?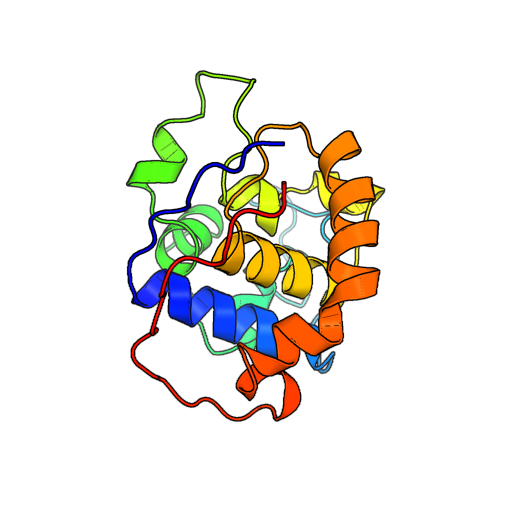 -0.965 -6.121 10.452 1.00 85.62 109 ASP A C 1
ATOM 868 O O . ASP A 1 109 ? -0.774 -5.523 9.380 1.00 85.62 109 ASP A O 1
ATOM 872 N N . ASN A 1 110 ? -0.706 -7.418 10.630 1.00 89.00 110 ASN A N 1
ATOM 873 C CA . ASN A 1 110 ? -0.145 -8.319 9.629 1.00 89.00 110 ASN A CA 1
ATOM 874 C C . ASN A 1 110 ? -1.220 -8.971 8.739 1.00 89.00 110 ASN A C 1
ATOM 876 O O . ASN A 1 110 ? -1.204 -10.179 8.495 1.00 89.00 110 ASN A O 1
ATOM 880 N N . THR A 1 111 ? -2.205 -8.194 8.291 1.00 90.44 111 THR A N 1
ATOM 881 C CA . THR A 1 111 ? -3.296 -8.696 7.446 1.00 90.44 111 THR A CA 1
ATOM 882 C C . THR A 1 111 ? -3.380 -7.937 6.125 1.00 90.44 111 THR A C 1
ATOM 884 O O . THR A 1 111 ? -3.056 -6.750 6.049 1.00 90.44 111 THR A O 1
ATOM 887 N N . ALA A 1 112 ? -3.851 -8.610 5.069 1.00 92.06 112 ALA A N 1
ATOM 888 C CA . ALA A 1 112 ? -4.079 -7.976 3.769 1.00 92.06 112 ALA A CA 1
ATOM 889 C C . ALA A 1 112 ? -5.113 -6.846 3.869 1.00 92.06 112 ALA A C 1
ATOM 891 O O . ALA A 1 112 ? -4.881 -5.741 3.381 1.00 92.06 112 ALA A O 1
ATOM 892 N N . VAL A 1 113 ? -6.211 -7.096 4.589 1.00 90.81 113 VAL A N 1
ATOM 893 C CA . VAL A 1 113 ? -7.237 -6.090 4.903 1.00 90.81 113 VAL A CA 1
ATOM 894 C C . VAL A 1 113 ? -6.623 -4.899 5.641 1.00 90.81 113 VAL A C 1
ATOM 896 O O . VAL A 1 113 ? -6.960 -3.752 5.353 1.00 90.81 113 VAL A O 1
ATOM 899 N N . GLY A 1 114 ? -5.689 -5.156 6.554 1.00 89.38 114 GLY A N 1
ATOM 900 C CA . GLY A 1 114 ? -4.949 -4.126 7.265 1.00 89.38 114 GLY A CA 1
ATOM 901 C C . GLY A 1 114 ? -4.137 -3.222 6.349 1.00 89.38 114 GLY A C 1
ATOM 902 O O . GLY A 1 114 ? -4.257 -1.998 6.393 1.00 89.38 114 GLY A O 1
ATOM 903 N N . ALA A 1 115 ? -3.365 -3.823 5.444 1.00 91.75 115 ALA A N 1
ATOM 904 C CA . ALA A 1 115 ? -2.618 -3.075 4.438 1.00 91.75 115 ALA A CA 1
ATOM 905 C C . ALA A 1 115 ? -3.531 -2.266 3.508 1.00 91.75 115 ALA A C 1
ATOM 907 O O . ALA A 1 115 ? -3.255 -1.092 3.262 1.00 91.75 115 ALA A O 1
ATOM 908 N N . ALA A 1 116 ? -4.652 -2.841 3.059 1.00 92.00 116 ALA A N 1
ATOM 909 C CA . ALA A 1 116 ? -5.650 -2.122 2.267 1.00 92.00 116 ALA A CA 1
ATOM 910 C C . ALA A 1 116 ? -6.155 -0.869 2.995 1.00 92.00 116 ALA A C 1
ATOM 912 O O . ALA A 1 116 ? -6.182 0.225 2.433 1.00 92.00 116 ALA A O 1
ATOM 913 N N . ARG A 1 117 ? -6.505 -1.006 4.276 1.00 89.06 117 ARG A N 1
ATOM 914 C CA . ARG A 1 117 ? -6.991 0.108 5.097 1.00 89.06 117 ARG A CA 1
ATOM 915 C C . ARG A 1 117 ? -5.942 1.198 5.269 1.00 89.06 117 ARG A C 1
ATOM 917 O O . ARG A 1 117 ? -6.304 2.367 5.216 1.00 89.06 117 ARG A O 1
ATOM 924 N N . ARG A 1 118 ? -4.661 0.853 5.434 1.00 90.69 118 ARG A N 1
ATOM 925 C CA . ARG A 1 118 ? -3.569 1.840 5.524 1.00 90.69 118 ARG A CA 1
ATOM 926 C C . ARG A 1 118 ? -3.373 2.618 4.234 1.00 90.69 118 ARG A C 1
ATOM 928 O O . ARG A 1 118 ? -3.210 3.836 4.295 1.00 90.69 118 ARG A O 1
ATOM 935 N N . ILE A 1 119 ? -3.453 1.935 3.091 1.00 92.38 119 ILE A N 1
ATOM 936 C CA . ILE A 1 119 ? -3.419 2.571 1.771 1.00 92.38 119 ILE A CA 1
ATOM 937 C C . ILE A 1 119 ? -4.556 3.588 1.661 1.00 92.38 119 ILE A C 1
ATOM 939 O O . ILE A 1 119 ? -4.317 4.761 1.381 1.00 92.38 119 ILE A O 1
ATOM 943 N N . VAL A 1 120 ? -5.790 3.165 1.937 1.00 91.00 120 VAL A N 1
ATOM 944 C CA . VAL A 1 120 ? -6.961 4.047 1.837 1.00 91.00 120 VAL A CA 1
ATOM 945 C C . VAL A 1 120 ? -6.870 5.199 2.838 1.00 91.00 120 VAL A C 1
ATOM 947 O O . VAL A 1 120 ? -7.129 6.344 2.477 1.00 91.00 120 VAL A O 1
ATOM 950 N N . TYR A 1 121 ? -6.435 4.927 4.069 1.00 88.81 121 TYR A N 1
ATOM 951 C CA . TYR A 1 121 ? -6.203 5.950 5.084 1.00 88.81 121 TYR A CA 1
ATOM 952 C C . TYR A 1 121 ? -5.250 7.032 4.576 1.00 88.81 121 TYR A C 1
ATOM 954 O O . TYR A 1 121 ? -5.581 8.214 4.622 1.00 88.81 121 TYR A O 1
ATOM 962 N N . MET A 1 122 ? -4.101 6.627 4.035 1.00 90.62 122 MET A N 1
ATOM 963 C CA . MET A 1 122 ? -3.103 7.544 3.495 1.00 90.62 122 MET A CA 1
ATOM 964 C C . MET A 1 122 ? -3.657 8.377 2.337 1.00 90.62 122 MET A C 1
ATOM 966 O O . MET A 1 122 ? -3.390 9.573 2.252 1.00 90.62 122 MET A O 1
ATOM 970 N N . LEU A 1 123 ? -4.446 7.766 1.451 1.00 89.25 123 LEU A N 1
ATOM 971 C CA . LEU A 1 123 ? -5.045 8.464 0.313 1.00 89.25 123 LEU A CA 1
ATOM 972 C C . LEU A 1 123 ? -6.070 9.529 0.728 1.00 89.25 123 LEU A C 1
ATOM 974 O O . LEU A 1 123 ? -6.236 10.505 -0.007 1.00 89.25 123 LEU A O 1
ATOM 978 N N . VAL A 1 124 ? -6.746 9.336 1.867 1.00 87.38 124 VAL A N 1
ATOM 979 C CA . VAL A 1 124 ? -7.780 10.242 2.395 1.00 87.38 124 VAL A CA 1
ATOM 980 C C . VAL A 1 124 ? -7.195 11.319 3.297 1.00 87.38 124 VAL A C 1
ATOM 982 O O . VAL A 1 124 ? -7.543 12.490 3.159 1.00 87.38 124 VAL A O 1
ATOM 985 N N . TYR A 1 125 ? -6.345 10.918 4.238 1.00 86.06 125 TYR A N 1
ATOM 986 C CA . TYR A 1 125 ? -5.901 11.769 5.338 1.00 86.06 125 TYR A CA 1
ATOM 987 C C . TYR A 1 125 ? -4.443 12.205 5.204 1.00 86.06 125 TYR A C 1
ATOM 989 O O . TYR A 1 125 ? -4.066 13.200 5.808 1.00 86.06 125 TYR A O 1
ATOM 997 N N . GLY A 1 126 ? -3.636 11.512 4.400 1.00 88.19 126 GLY A N 1
ATOM 998 C CA . GLY A 1 126 ? -2.181 11.653 4.392 1.00 88.19 126 GLY A CA 1
ATOM 999 C C . GLY A 1 126 ? -1.496 10.697 5.372 1.00 88.19 126 GLY A C 1
ATOM 1000 O O . GLY A 1 126 ? -2.128 9.804 5.943 1.00 88.19 126 GLY A O 1
ATOM 1001 N N . VAL A 1 127 ? -0.189 10.872 5.561 1.00 86.44 127 VAL A N 1
ATOM 1002 C CA . VAL A 1 127 ? 0.590 10.090 6.535 1.00 86.44 127 VAL A CA 1
ATOM 1003 C C . VAL A 1 127 ? 0.586 10.833 7.870 1.00 86.44 127 VAL A C 1
ATOM 1005 O O . VAL A 1 127 ? 0.815 12.041 7.870 1.00 86.44 127 VAL A O 1
ATOM 1008 N N . PRO A 1 128 ? 0.294 10.179 9.005 1.00 84.56 128 PRO A N 1
ATOM 1009 C CA . PRO A 1 128 ? 0.358 10.849 10.298 1.00 84.56 128 PRO A CA 1
ATOM 1010 C C . PRO A 1 128 ? 1.803 11.227 10.655 1.00 84.56 128 PRO A C 1
ATOM 1012 O O . PRO A 1 128 ? 2.717 10.429 10.471 1.00 84.56 128 PRO A O 1
ATOM 1015 N N . ASP A 1 129 ? 1.991 12.404 11.255 1.00 80.75 129 ASP A N 1
ATOM 1016 C CA . ASP A 1 129 ? 3.312 12.916 11.673 1.00 80.75 129 ASP A CA 1
ATOM 1017 C C . ASP A 1 129 ? 3.847 12.236 12.956 1.00 80.75 129 ASP A C 1
ATOM 1019 O O . ASP A 1 129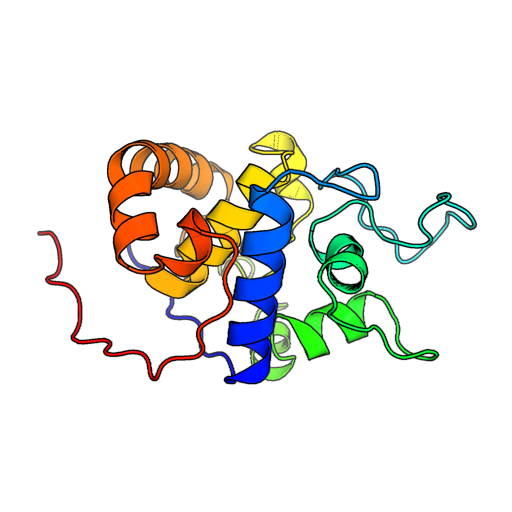 ? 4.723 12.761 13.643 1.00 80.75 129 ASP A O 1
ATOM 1023 N N . VAL A 1 130 ? 3.281 11.087 13.337 1.00 73.31 130 VAL A N 1
ATOM 1024 C CA . VAL A 1 130 ? 3.701 10.304 14.503 1.00 73.31 130 VAL A CA 1
ATOM 1025 C C . VAL A 1 130 ? 4.140 8.912 14.085 1.00 73.31 130 VAL A C 1
ATOM 1027 O O . VAL A 1 130 ? 3.586 8.314 13.163 1.00 73.31 130 VAL A O 1
ATOM 1030 N N . TYR A 1 131 ? 5.118 8.387 14.819 1.00 64.19 131 TYR A N 1
ATOM 1031 C CA . TYR A 1 131 ? 5.638 7.041 14.619 1.00 64.19 131 TYR A CA 1
ATOM 1032 C C . TYR A 1 131 ? 4.546 5.968 14.695 1.00 64.19 131 TYR A C 1
ATOM 1034 O O . TYR A 1 131 ? 3.533 6.105 15.391 1.00 64.19 131 TYR A O 1
ATOM 1042 N N . GLU A 1 132 ? 4.799 4.861 14.000 1.00 61.38 132 GLU A N 1
ATOM 1043 C CA . GLU A 1 132 ? 3.841 3.786 13.733 1.00 61.38 132 GLU A CA 1
ATOM 1044 C C . GLU A 1 132 ? 3.157 3.238 14.990 1.00 61.38 132 GLU A C 1
ATOM 1046 O O . GLU A 1 132 ? 1.951 3.024 14.965 1.00 61.38 132 GLU A O 1
ATOM 1051 N N . SER A 1 133 ? 3.850 3.116 16.127 1.00 60.09 133 SER A N 1
ATOM 1052 C CA . SER A 1 133 ? 3.243 2.622 17.374 1.00 60.09 133 SER A CA 1
ATOM 1053 C C . SER A 1 133 ? 2.106 3.511 17.908 1.00 60.09 133 SER A C 1
ATOM 1055 O O . SER A 1 133 ? 1.140 2.995 18.467 1.00 60.09 133 SER A O 1
ATOM 1057 N N . GLN A 1 134 ? 2.163 4.831 17.691 1.00 61.38 134 GLN A N 1
ATOM 1058 C CA . GLN A 1 134 ? 1.067 5.763 18.006 1.00 61.38 134 GLN A CA 1
ATOM 1059 C C . GLN A 1 134 ? 0.059 5.867 16.851 1.00 61.38 134 GLN A C 1
ATOM 1061 O O . GLN A 1 134 ? -1.144 6.017 17.081 1.00 61.38 134 GLN A O 1
ATOM 1066 N N . GLY A 1 135 ? 0.535 5.731 15.610 1.00 60.53 135 GLY A N 1
ATOM 1067 C CA . GLY A 1 135 ? -0.304 5.674 14.413 1.00 60.53 135 GLY A CA 1
ATOM 1068 C C . GLY A 1 135 ? -1.249 4.468 14.389 1.00 60.53 135 GLY A C 1
ATOM 1069 O O . GLY A 1 135 ? -2.359 4.585 13.878 1.00 60.53 135 GLY A O 1
ATOM 1070 N N . VAL A 1 136 ? -0.864 3.338 14.990 1.00 65.12 136 VAL A N 1
ATOM 1071 C CA . VAL A 1 136 ? -1.646 2.089 15.045 1.00 65.12 136 VAL A CA 1
ATOM 1072 C C . VAL A 1 136 ? -2.918 2.226 15.874 1.00 65.12 136 VAL A C 1
ATOM 1074 O O . VAL A 1 136 ? -3.984 1.813 15.421 1.00 65.12 136 VAL A O 1
ATOM 1077 N N . GLU A 1 137 ? -2.846 2.810 17.071 1.00 66.12 137 GLU A N 1
ATOM 1078 C CA . GLU A 1 137 ? -4.038 3.005 17.910 1.00 66.12 137 GLU A CA 1
ATOM 1079 C C . GLU A 1 137 ? -5.005 4.014 17.283 1.00 66.12 137 GLU A C 1
ATOM 1081 O O . GLU A 1 137 ? -6.227 3.831 17.299 1.00 66.12 137 GLU A O 1
ATOM 1086 N N . LEU A 1 138 ? -4.462 5.036 16.620 1.00 65.62 138 LEU A N 1
ATOM 1087 C CA . LEU A 1 138 ? -5.254 5.993 15.859 1.00 65.62 138 LEU A CA 1
ATOM 1088 C C . LEU A 1 138 ? -5.903 5.340 14.629 1.00 65.62 138 LEU A C 1
ATOM 1090 O O . LEU A 1 138 ? -7.086 5.549 14.377 1.00 65.62 138 LEU A O 1
ATOM 1094 N N . TYR A 1 139 ? -5.151 4.517 13.896 1.00 67.81 139 TYR A N 1
ATOM 1095 C CA . TYR A 1 139 ? -5.625 3.709 12.774 1.00 67.81 139 TYR A CA 1
ATOM 1096 C C . TYR A 1 139 ? -6.771 2.790 13.206 1.00 67.81 139 TYR A C 1
ATOM 1098 O O . TYR A 1 139 ? -7.834 2.817 12.586 1.00 67.81 139 TYR A O 1
ATOM 1106 N N . LYS A 1 140 ? -6.615 2.053 14.311 1.00 68.50 140 LYS A N 1
ATOM 1107 C CA . LYS A 1 140 ? -7.668 1.188 14.865 1.00 68.50 140 LYS A CA 1
ATOM 1108 C C . LYS A 1 140 ? -8.916 1.986 15.241 1.00 68.50 140 LYS A C 1
ATOM 1110 O O . LYS A 1 140 ? -10.026 1.558 14.932 1.00 68.50 140 LYS A O 1
ATOM 1115 N N . THR A 1 141 ? -8.741 3.163 15.839 1.00 67.06 141 THR A N 1
ATOM 1116 C CA . THR A 1 141 ? -9.851 4.022 16.277 1.00 67.06 141 THR A CA 1
ATOM 1117 C C . THR A 1 141 ? -10.579 4.683 15.102 1.00 67.06 141 THR A C 1
ATOM 1119 O O . THR A 1 141 ? -11.808 4.690 15.053 1.00 67.06 141 THR A O 1
ATOM 1122 N N . LEU A 1 142 ? -9.845 5.238 14.135 1.00 64.75 142 LEU A N 1
ATOM 1123 C CA . LEU A 1 142 ? -10.415 5.972 13.003 1.00 64.75 142 LEU A CA 1
ATOM 1124 C C . LEU A 1 142 ? -11.002 5.038 11.952 1.00 64.75 142 LEU A C 1
ATOM 1126 O O . LEU A 1 142 ? -12.113 5.285 11.492 1.00 64.75 142 LEU A O 1
ATOM 1130 N N . ILE A 1 143 ? -10.292 3.969 11.585 1.00 66.25 143 ILE A N 1
ATOM 1131 C CA . ILE A 1 143 ? -10.815 2.988 10.635 1.00 66.25 143 ILE A CA 1
ATOM 1132 C C . ILE A 1 143 ? -11.949 2.200 11.286 1.00 66.25 143 ILE A C 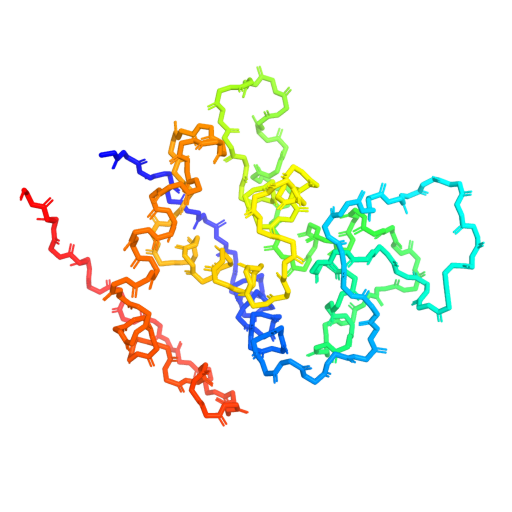1
ATOM 1134 O O . ILE A 1 143 ? -12.995 2.069 10.669 1.00 66.25 143 ILE A O 1
ATOM 1138 N N . GLY A 1 144 ? -11.805 1.738 12.532 1.00 65.38 144 GLY A N 1
ATOM 1139 C CA . GLY A 1 144 ? -12.856 0.973 13.211 1.00 65.38 144 GLY A CA 1
ATOM 1140 C C . GLY A 1 144 ? -14.202 1.705 13.263 1.00 65.38 144 GLY A C 1
ATOM 1141 O O . GLY A 1 144 ? -15.232 1.109 12.960 1.00 65.38 144 GLY A O 1
ATOM 1142 N N . ASN A 1 145 ? -14.186 3.008 13.558 1.00 61.16 145 ASN A N 1
ATOM 1143 C CA . ASN A 1 145 ? -15.408 3.807 13.690 1.00 61.16 145 ASN A CA 1
ATOM 1144 C C . ASN A 1 145 ? -15.912 4.420 12.372 1.00 61.16 145 ASN A C 1
ATOM 1146 O O . ASN A 1 145 ? -17.098 4.718 12.267 1.00 61.16 145 ASN A O 1
ATOM 1150 N N . ASN A 1 146 ? -15.047 4.606 11.366 1.00 66.62 146 ASN A N 1
ATOM 1151 C CA . ASN A 1 146 ? -15.402 5.296 10.117 1.00 66.62 146 ASN A CA 1
ATOM 1152 C C . ASN A 1 146 ? -15.264 4.429 8.862 1.00 66.62 146 ASN A C 1
ATOM 1154 O O . ASN A 1 146 ? -15.364 4.957 7.754 1.00 66.62 146 ASN A O 1
ATOM 1158 N N . TRP A 1 147 ? -15.044 3.118 8.992 1.00 69.12 147 TRP A N 1
ATOM 1159 C CA . TRP A 1 147 ? -14.844 2.240 7.837 1.00 69.12 147 TRP A CA 1
ATOM 1160 C C . TRP A 1 147 ? -15.992 2.339 6.830 1.00 69.12 147 TRP A C 1
ATOM 1162 O O . TRP A 1 147 ? -15.765 2.510 5.636 1.00 69.12 147 TRP A O 1
ATOM 1172 N N . GLU A 1 148 ? -17.231 2.346 7.318 1.00 70.62 148 GLU A N 1
ATOM 1173 C CA . GLU A 1 148 ? -18.415 2.502 6.474 1.00 70.62 148 GLU A CA 1
ATOM 1174 C C . GLU A 1 148 ? -18.458 3.855 5.752 1.00 70.62 148 GLU A C 1
ATOM 1176 O O . GLU A 1 148 ? -18.854 3.916 4.589 1.00 70.62 148 GLU A O 1
ATOM 1181 N N . PHE A 1 149 ? -18.012 4.930 6.405 1.00 68.75 149 PHE A N 1
ATOM 1182 C CA . PHE A 1 149 ? -17.933 6.257 5.797 1.00 68.75 149 PHE A CA 1
ATOM 1183 C C . PHE A 1 149 ? -16.859 6.312 4.706 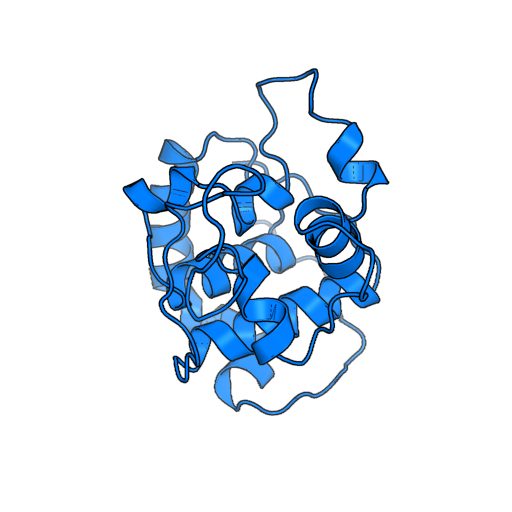1.00 68.75 149 PHE A C 1
ATOM 1185 O O . PHE A 1 149 ? -17.096 6.849 3.627 1.00 68.75 149 PHE A O 1
ATOM 1192 N N . ILE A 1 150 ? -15.699 5.702 4.944 1.00 68.38 150 ILE A N 1
ATOM 1193 C CA . ILE A 1 150 ? -14.640 5.573 3.937 1.00 68.38 150 ILE A CA 1
ATOM 1194 C C . ILE A 1 150 ? -15.158 4.776 2.735 1.00 68.38 150 ILE A C 1
ATOM 1196 O O . ILE A 1 150 ? -15.039 5.227 1.601 1.00 68.38 150 ILE A O 1
ATOM 1200 N N . LEU A 1 151 ? -15.843 3.661 2.976 1.00 68.75 151 LEU A N 1
ATOM 1201 C CA . LEU A 1 151 ? -16.517 2.886 1.936 1.00 68.75 151 LEU A CA 1
ATOM 1202 C C . LEU A 1 151 ? -17.652 3.646 1.221 1.00 68.75 151 LEU A C 1
ATOM 1204 O O . LEU A 1 151 ? -18.093 3.214 0.161 1.00 68.75 151 LEU A O 1
ATOM 1208 N N . MET A 1 152 ? -18.191 4.730 1.788 1.00 69.75 152 MET A N 1
ATOM 1209 C CA . MET A 1 152 ? -19.138 5.611 1.087 1.00 69.75 152 MET A CA 1
ATOM 1210 C C . MET A 1 152 ? -18.429 6.622 0.183 1.00 69.75 152 MET A C 1
ATOM 1212 O O . MET A 1 152 ? -18.981 6.989 -0.850 1.00 69.75 152 MET A O 1
ATOM 1216 N N . GLN A 1 153 ? -17.235 7.080 0.568 1.00 67.31 153 GLN A N 1
ATOM 1217 C CA . GLN A 1 153 ? -16.411 7.972 -0.257 1.00 67.31 153 GLN A CA 1
ATOM 1218 C C . GLN A 1 153 ? -15.740 7.221 -1.415 1.00 67.31 153 GLN A C 1
ATOM 1220 O O . GLN A 1 153 ? -15.512 7.814 -2.464 1.00 67.31 153 GLN A O 1
ATOM 1225 N N . TYR A 1 154 ? -15.487 5.923 -1.229 1.00 67.50 154 TYR A N 1
ATOM 1226 C CA . TYR A 1 154 ? -14.913 5.011 -2.221 1.00 67.50 154 TYR A CA 1
ATOM 1227 C C . TYR A 1 154 ? -15.836 3.794 -2.413 1.00 67.50 154 TYR A C 1
ATOM 1229 O O . TYR A 1 154 ? -15.512 2.690 -1.961 1.00 67.50 154 TYR A O 1
ATOM 1237 N N . PRO A 1 155 ? -17.031 3.973 -3.008 1.00 67.38 155 PRO A N 1
ATOM 1238 C CA . PRO A 1 155 ? -18.007 2.895 -3.191 1.00 67.38 155 PRO A CA 1
ATOM 1239 C C . PRO A 1 155 ? -17.491 1.735 -4.060 1.00 67.38 155 PRO A C 1
ATOM 1241 O O . PRO A 1 155 ? -17.977 0.609 -3.933 1.00 67.38 155 PRO A O 1
ATOM 1244 N N . GLU A 1 156 ? -16.481 1.967 -4.895 1.00 61.34 156 GLU A N 1
ATOM 1245 C CA . GLU A 1 156 ? -15.745 0.933 -5.628 1.00 61.34 156 GLU A CA 1
ATOM 1246 C C . GLU A 1 156 ? -15.142 -0.121 -4.685 1.00 61.34 156 GLU A C 1
ATOM 1248 O O . GLU A 1 156 ? -15.200 -1.317 -4.971 1.00 61.34 156 GLU A O 1
ATOM 1253 N N . LEU A 1 157 ? -14.698 0.281 -3.486 1.00 63.69 157 LEU A N 1
ATOM 1254 C CA . LEU A 1 157 ? -14.177 -0.641 -2.472 1.00 63.69 157 LEU A CA 1
ATOM 1255 C C . LEU A 1 157 ? -15.270 -1.533 -1.855 1.00 63.69 157 LEU A C 1
ATOM 1257 O O . LEU A 1 157 ? -14.941 -2.553 -1.254 1.00 63.69 157 LEU A O 1
ATOM 1261 N N . ARG A 1 158 ? -16.560 -1.174 -1.982 1.00 61.56 158 ARG A N 1
ATOM 1262 C CA . ARG A 1 158 ? -17.690 -2.025 -1.549 1.00 61.56 158 ARG A CA 1
ATOM 1263 C C . ARG A 1 158 ? -18.072 -3.067 -2.592 1.00 61.56 158 ARG A C 1
ATOM 1265 O O . ARG A 1 158 ? -18.554 -4.135 -2.232 1.00 61.56 158 ARG A O 1
ATOM 1272 N N . THR A 1 159 ? -17.964 -2.705 -3.865 1.00 53.97 159 THR A N 1
ATOM 1273 C CA . THR A 1 159 ? -18.603 -3.432 -4.973 1.00 53.97 159 THR A CA 1
ATOM 1274 C C . THR A 1 159 ? -17.629 -4.294 -5.756 1.00 53.97 159 THR A C 1
ATOM 1276 O O . THR A 1 159 ? -18.049 -5.263 -6.382 1.00 53.97 159 THR A O 1
ATOM 1279 N N . GLY A 1 160 ? -16.335 -3.981 -5.705 1.00 49.38 160 GLY A N 1
ATOM 1280 C CA . GLY A 1 160 ? -15.373 -4.643 -6.566 1.00 49.38 160 GLY A CA 1
ATOM 1281 C C . GLY A 1 160 ? -15.437 -4.163 -8.030 1.00 49.38 160 GLY A C 1
ATOM 1282 O O . GLY A 1 160 ? -14.988 -4.878 -8.931 1.00 49.38 160 GLY A O 1
ATOM 1283 N N . GLU A 1 161 ? -16.059 -3.014 -8.303 1.00 42.31 161 GLU A N 1
ATOM 1284 C CA . GLU A 1 161 ? -16.185 -2.456 -9.652 1.00 42.31 161 GLU A CA 1
ATOM 1285 C C . GLU A 1 161 ? -15.342 -1.184 -9.792 1.00 42.31 161 GLU A C 1
ATOM 1287 O O . GLU A 1 161 ? -15.557 -0.189 -9.100 1.00 42.31 161 GLU A O 1
ATOM 1292 N N . VAL A 1 162 ? -14.388 -1.202 -10.729 1.00 41.62 162 VAL A N 1
ATOM 1293 C CA . VAL A 1 162 ? -13.501 -0.068 -11.017 1.00 41.62 162 VAL A CA 1
ATOM 1294 C C . VAL A 1 162 ? -14.277 1.011 -11.772 1.00 41.62 162 VAL A C 1
ATOM 1296 O O . VAL A 1 162 ? -14.560 0.865 -12.962 1.00 41.62 162 VAL A O 1
ATOM 1299 N N . VAL A 1 163 ? -14.569 2.131 -11.111 1.00 44.22 163 VAL A N 1
ATOM 1300 C CA . VAL A 1 163 ? -15.060 3.346 -11.776 1.00 44.22 163 VAL A CA 1
ATOM 1301 C C . VAL A 1 163 ? -14.076 4.479 -11.513 1.00 44.22 163 VAL A C 1
ATOM 1303 O O . VAL A 1 163 ? -14.088 5.096 -10.453 1.00 44.22 163 VAL A O 1
ATOM 1306 N N . VAL A 1 164 ? -13.223 4.777 -12.495 1.00 41.06 164 VAL A N 1
ATOM 1307 C CA . VAL A 1 164 ? -12.332 5.946 -12.449 1.00 41.06 164 VAL A CA 1
ATOM 1308 C C . VAL A 1 164 ? -13.197 7.210 -12.485 1.00 41.06 164 VAL A C 1
ATOM 1310 O O . VAL A 1 164 ? -13.930 7.432 -13.450 1.00 41.06 164 VAL A O 1
ATOM 1313 N N . ARG A 1 165 ? -13.139 8.040 -11.439 1.00 41.94 165 ARG A N 1
ATOM 1314 C CA . ARG A 1 165 ? -13.768 9.371 -11.413 1.00 41.94 165 ARG A CA 1
ATOM 1315 C C . ARG A 1 165 ? -12.758 10.440 -11.024 1.00 41.94 165 ARG A C 1
ATOM 1317 O O . ARG A 1 165 ? -11.863 10.198 -10.219 1.00 41.94 165 ARG A O 1
ATOM 1324 N N . GLU A 1 166 ? -12.962 11.647 -11.544 1.00 37.47 166 GLU A N 1
ATOM 1325 C CA . GLU A 1 166 ? -12.302 12.848 -11.035 1.00 37.47 166 GLU A CA 1
ATOM 1326 C C . GLU A 1 166 ? -12.727 13.084 -9.577 1.00 37.47 166 GLU A C 1
ATOM 1328 O O . GLU A 1 166 ? -13.916 13.117 -9.251 1.00 37.47 166 GLU A O 1
ATOM 1333 N N . CYS A 1 167 ? -11.744 13.195 -8.684 1.00 37.47 167 CYS A N 1
ATOM 1334 C CA . CYS A 1 167 ? -11.953 13.276 -7.242 1.00 37.47 167 CYS A CA 1
ATOM 1335 C C . CYS A 1 167 ? -12.441 14.683 -6.842 1.00 37.47 167 CYS A C 1
ATOM 1337 O O . CYS A 1 167 ? -11.696 15.652 -7.014 1.00 37.47 167 CYS A O 1
ATOM 1339 N N . PRO A 1 168 ? -13.648 14.846 -6.268 1.00 38.69 168 PRO A N 1
ATOM 1340 C CA . PRO A 1 168 ? -14.114 16.140 -5.807 1.00 38.69 168 PRO A CA 1
ATOM 1341 C C . PRO A 1 168 ? -13.630 16.350 -4.369 1.00 38.69 168 PRO A C 1
ATOM 1343 O O . PRO A 1 168 ? -14.410 16.249 -3.424 1.00 38.69 168 PRO A O 1
ATOM 1346 N N . ILE A 1 169 ? -12.342 16.646 -4.166 1.00 43.22 169 ILE A N 1
ATOM 1347 C CA . ILE A 1 169 ? -11.868 17.061 -2.837 1.00 43.22 169 ILE A CA 1
ATOM 1348 C C . ILE A 1 169 ? -12.348 18.496 -2.588 1.00 43.22 169 ILE A C 1
ATOM 1350 O O . ILE A 1 169 ? -11.630 19.471 -2.798 1.00 43.22 169 ILE A O 1
ATOM 1354 N N . LYS A 1 170 ? -13.588 18.642 -2.114 1.00 39.88 170 LYS A N 1
ATOM 1355 C CA . LYS A 1 170 ? -13.933 19.763 -1.239 1.00 39.88 170 LYS A CA 1
ATOM 1356 C C . LYS A 1 170 ? -13.477 19.364 0.157 1.00 39.88 170 LYS A C 1
ATOM 1358 O O . LYS A 1 170 ? -14.068 18.482 0.768 1.00 39.88 170 LYS A O 1
ATOM 1363 N N . VAL A 1 171 ? -12.380 19.990 0.580 1.00 39.53 171 VAL A N 1
ATOM 1364 C CA . VAL A 1 171 ? -11.790 20.004 1.926 1.00 39.53 171 VAL A CA 1
ATOM 1365 C C . VAL A 1 171 ? -12.803 19.571 2.991 1.00 39.53 171 VAL A C 1
ATOM 1367 O O . VAL A 1 171 ? -13.790 20.271 3.228 1.00 39.53 171 VAL A O 1
ATOM 1370 N N . LEU A 1 172 ? -12.571 18.412 3.614 1.00 41.94 172 LEU A N 1
ATOM 1371 C CA . LEU A 1 172 ? -13.370 17.969 4.755 1.00 41.94 172 LEU A CA 1
ATOM 1372 C C . LEU A 1 172 ? -13.293 19.032 5.867 1.00 41.94 172 LEU A C 1
ATOM 1374 O O . LEU A 1 172 ? -12.215 19.591 6.097 1.00 41.94 172 LEU A O 1
ATOM 1378 N N . PRO A 1 173 ? -14.406 19.338 6.558 1.00 36.31 173 PRO A N 1
ATOM 1379 C CA . PRO A 1 173 ? -14.386 20.276 7.669 1.00 36.31 173 PRO A CA 1
ATOM 1380 C C . PRO A 1 173 ? -13.432 19.753 8.742 1.00 36.31 173 PRO A C 1
ATOM 1382 O O . PRO A 1 173 ? -13.522 18.597 9.157 1.00 36.31 173 PRO A O 1
ATOM 1385 N N . GLN A 1 174 ? -12.503 20.606 9.171 1.00 33.72 174 GLN A N 1
ATOM 1386 C CA . GLN A 1 174 ? -11.597 20.272 10.260 1.00 33.72 174 GLN A CA 1
ATOM 1387 C C . GLN A 1 174 ? -12.423 19.968 11.508 1.00 33.72 174 GLN A C 1
ATOM 1389 O O . GLN A 1 174 ? -13.141 20.836 12.009 1.00 33.72 174 GLN A O 1
ATOM 1394 N N . ILE A 1 175 ? -12.345 18.724 11.976 1.00 35.00 175 ILE A N 1
ATOM 1395 C CA . ILE A 1 175 ? -12.924 18.315 13.252 1.00 35.00 175 ILE A CA 1
ATOM 1396 C C . ILE A 1 175 ? -12.109 19.044 14.328 1.00 35.00 175 ILE A C 1
ATOM 1398 O O . ILE A 1 175 ? -10.917 18.777 14.481 1.00 35.00 175 ILE A O 1
ATOM 1402 N N . ARG A 1 176 ? -12.735 20.038 14.968 1.00 36.59 176 ARG A N 1
ATOM 1403 C CA . ARG A 1 176 ? -12.188 20.787 16.107 1.00 36.59 176 ARG A CA 1
ATOM 1404 C C . ARG A 1 176 ? -12.395 20.025 17.404 1.00 36.59 176 ARG A C 1
ATOM 1406 O O . ARG A 1 176 ? -13.471 19.400 17.531 1.00 36.59 176 ARG A O 1
#

Radius of gyration: 15.71 Å; chains: 1; bounding box: 38×41×34 Å

Secondary structure (DSSP, 8-state):
--EEPP---HHHHHHHHHHHHHHHH---SS---TT---SSS-S--TTSS-SSTTTTTGGGT-PPPTT--HHHHHHHHTS-HHHHTTSTT-TT---HHHHHH-TTHHHH--SHHHHHHHHHHHHHH-EESS-HHHHHHHHHHHHHHHHHHHHHH-THHHHT----------------

Foldseek 3Di:
DAADAADDDPQQLLLLLLLLLVLQVVPQPDAAFLQFDDPDDDDDPVQPDGRYSLSCSVVSVQDDDPPDGSVRSCCVGHNPPVQVVPPPPPPQAQGLCCQLRNSVCNVQPTGSNLSSLSSLCCNPRNHDSHDPVVVRVVSCVCCVVCVVVSCVQVVCSVPVDDDDDDRPPPDDPPDD

pLDDT: mean 73.31, std 19.06, range [33.72, 95.88]

Sequence (176 aa):
MNHTPVTLNEKCRNNLLQLAEYLIRGELKARFSMDQFAEQQYGHTECGTVGCAVGHGPHAGIHKLANESWVEYSYRCFVMDSDAKKNDSNESEVSPWNWCFGASWSEFDNTAVGAARRIVYMLVYGVPDVYESQGVELYKTLIGNNWEFILMQYPELRTGEVVVRECPIKVLPQIR